Protein AF-A0A7C5ZLU4-F1 (afdb_monomer_lite)

pLDDT: mean 84.48, std 9.93, range [55.44, 94.62]

Sequence (80 aa):
MALYPFVTSMVALAFGVAVLAQYRVRRGTHQLIWGFALLVFAFAAFCEFYSEVWGWSVGLYRVYYVAAAALVAYLGLGTV

Structure (mmCIF, N/CA/C/O backbone):
data_AF-A0A7C5ZLU4-F1
#
_entry.id   AF-A0A7C5ZLU4-F1
#
loop_
_atom_site.group_PDB
_atom_site.id
_atom_site.type_symbol
_atom_site.label_atom_id
_atom_site.label_alt_id
_atom_site.label_comp_id
_atom_site.label_asym_id
_atom_site.label_entity_id
_atom_site.label_seq_id
_atom_site.pdbx_PDB_ins_code
_atom_site.Cartn_x
_atom_site.Cartn_y
_atom_site.Cartn_z
_atom_site.occupancy
_atom_site.B_iso_or_equiv
_atom_site.auth_seq_id
_atom_site.auth_comp_id
_atom_site.auth_asym_id
_atom_site.auth_atom_id
_atom_site.pdbx_PDB_model_num
ATOM 1 N N . MET A 1 1 ? 9.863 -11.787 -11.735 1.00 64.12 1 MET A N 1
ATOM 2 C CA . MET A 1 1 ? 9.179 -12.741 -10.840 1.00 64.12 1 MET A CA 1
ATOM 3 C C . MET A 1 1 ? 7.885 -12.076 -10.354 1.00 64.12 1 MET A C 1
ATOM 5 O O . MET A 1 1 ? 7.543 -12.149 -9.183 1.00 64.12 1 MET A O 1
ATOM 9 N N . ALA A 1 2 ? 7.131 -11.459 -11.279 1.00 81.38 2 ALA A N 1
ATOM 10 C CA . ALA A 1 2 ? 6.174 -10.396 -10.951 1.00 81.38 2 ALA A CA 1
ATOM 11 C C . ALA A 1 2 ? 4.835 -10.917 -10.404 1.00 81.38 2 ALA A C 1
ATOM 13 O O . ALA A 1 2 ? 3.987 -10.161 -9.940 1.00 81.38 2 ALA A O 1
ATOM 14 N N . LEU A 1 3 ? 4.645 -12.238 -10.429 1.00 88.50 3 LEU A N 1
ATOM 15 C CA . LEU A 1 3 ? 3.441 -12.883 -9.926 1.00 88.50 3 LEU A CA 1
ATOM 16 C C . LEU A 1 3 ? 3.246 -12.634 -8.422 1.00 88.50 3 LEU A C 1
ATOM 18 O O . LEU A 1 3 ? 2.121 -12.405 -7.987 1.00 88.50 3 LEU A O 1
ATOM 22 N N . TYR A 1 4 ? 4.327 -12.632 -7.637 1.00 89.69 4 TYR A N 1
ATOM 23 C CA . TYR A 1 4 ? 4.256 -12.443 -6.186 1.00 89.69 4 TYR A CA 1
ATOM 24 C C . TYR A 1 4 ? 3.752 -11.050 -5.774 1.00 89.69 4 TYR A C 1
ATOM 26 O O . TYR A 1 4 ? 2.767 -10.997 -5.028 1.00 89.69 4 TYR A O 1
ATOM 34 N N . PRO A 1 5 ? 4.333 -9.928 -6.254 1.00 88.31 5 PRO A N 1
ATOM 35 C CA . PRO A 1 5 ? 3.831 -8.596 -5.912 1.00 88.31 5 PRO A CA 1
ATOM 36 C C . PRO A 1 5 ? 2.418 -8.352 -6.457 1.00 88.31 5 PRO A C 1
ATOM 38 O O . PRO A 1 5 ? 1.595 -7.736 -5.778 1.00 88.31 5 PRO A O 1
ATOM 41 N N . PHE A 1 6 ? 2.072 -8.920 -7.618 1.00 90.94 6 PHE A N 1
ATOM 42 C CA . PHE A 1 6 ? 0.715 -8.822 -8.155 1.00 90.94 6 PHE A CA 1
ATOM 43 C C . PHE A 1 6 ? -0.321 -9.514 -7.260 1.00 90.94 6 PHE A C 1
ATOM 45 O O . PHE A 1 6 ? -1.292 -8.882 -6.837 1.00 90.94 6 PHE A O 1
ATOM 52 N N . VAL A 1 7 ? -0.100 -10.788 -6.914 1.00 93.75 7 VAL A N 1
ATOM 53 C CA . VAL A 1 7 ? -1.004 -11.544 -6.029 1.00 93.75 7 VAL A CA 1
ATOM 54 C C . VAL A 1 7 ? -1.097 -10.869 -4.662 1.00 93.75 7 VAL A C 1
ATOM 56 O O . VAL A 1 7 ? -2.195 -10.695 -4.138 1.00 93.75 7 VAL A O 1
ATOM 59 N N . THR A 1 8 ? 0.033 -10.411 -4.123 1.00 91.50 8 THR A N 1
ATOM 60 C CA . THR A 1 8 ? 0.081 -9.668 -2.857 1.00 91.50 8 THR A CA 1
ATOM 61 C C . THR A 1 8 ? -0.773 -8.400 -2.914 1.00 91.50 8 THR A C 1
ATOM 63 O O . THR A 1 8 ? -1.586 -8.175 -2.015 1.00 91.50 8 THR A O 1
ATOM 66 N N . SER A 1 9 ? -0.665 -7.608 -3.988 1.00 92.50 9 SER A N 1
ATOM 67 C CA . SER A 1 9 ? -1.473 -6.394 -4.163 1.00 92.50 9 SER A CA 1
ATOM 68 C C . SER A 1 9 ? -2.975 -6.694 -4.223 1.00 92.50 9 SER A C 1
A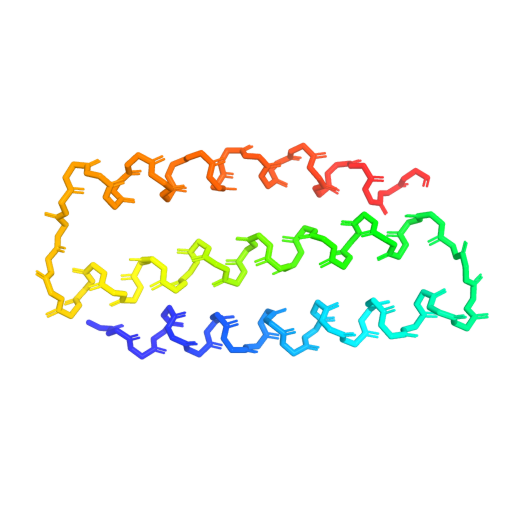TOM 70 O O . SER A 1 9 ? -3.767 -6.012 -3.575 1.00 92.50 9 SER A O 1
ATOM 72 N N . MET A 1 10 ? -3.371 -7.757 -4.932 1.00 94.62 10 MET A N 1
ATOM 73 C CA . MET A 1 10 ? -4.770 -8.165 -5.080 1.00 94.62 10 MET A CA 1
ATOM 74 C C . MET A 1 10 ? -5.363 -8.644 -3.753 1.00 94.62 10 MET A C 1
ATOM 76 O O . MET A 1 10 ? -6.472 -8.247 -3.390 1.00 94.62 10 MET A O 1
ATOM 80 N N . VAL A 1 11 ? -4.618 -9.466 -3.008 1.00 94.06 11 VAL A N 1
ATOM 81 C CA . VAL A 1 11 ? -5.040 -9.959 -1.690 1.00 94.06 11 VAL A CA 1
ATOM 82 C C . VAL A 1 11 ? -5.178 -8.794 -0.713 1.00 94.06 11 VAL A C 1
ATOM 84 O O . VAL A 1 11 ? -6.217 -8.656 -0.067 1.00 94.06 11 VAL A O 1
ATOM 87 N N . ALA A 1 12 ? -4.182 -7.912 -0.643 1.00 92.38 12 ALA A N 1
ATOM 88 C CA . ALA A 1 12 ? -4.232 -6.746 0.231 1.00 92.38 12 ALA A CA 1
ATOM 89 C C . ALA A 1 12 ? -5.391 -5.802 -0.111 1.00 92.38 12 ALA A C 1
ATOM 91 O O . ALA A 1 12 ? -6.069 -5.313 0.794 1.00 92.38 12 ALA A O 1
ATOM 92 N N . LEU A 1 13 ? -5.671 -5.600 -1.402 1.00 93.75 13 LEU A N 1
ATOM 93 C CA . LEU A 1 13 ? -6.809 -4.809 -1.859 1.00 93.75 13 LEU A CA 1
ATOM 94 C C . LEU A 1 13 ? -8.132 -5.429 -1.393 1.00 93.75 13 LEU A C 1
ATOM 96 O O . LEU A 1 13 ? -8.977 -4.724 -0.841 1.00 93.75 13 LEU A O 1
ATOM 100 N N . ALA A 1 14 ? -8.300 -6.744 -1.566 1.00 94.62 14 ALA A N 1
ATOM 101 C CA . ALA A 1 14 ? -9.505 -7.454 -1.147 1.00 94.62 14 ALA A CA 1
ATOM 102 C C . ALA A 1 14 ? -9.737 -7.339 0.368 1.00 94.62 14 ALA A C 1
ATOM 104 O O . ALA A 1 14 ? -10.841 -7.001 0.801 1.00 94.62 14 ALA A O 1
ATOM 105 N N . PHE A 1 15 ? -8.691 -7.543 1.175 1.00 92.00 15 PHE A N 1
ATOM 106 C CA . PHE A 1 15 ? -8.770 -7.380 2.628 1.00 92.00 15 PHE A CA 1
ATOM 107 C C . PHE A 1 15 ? -9.032 -5.926 3.037 1.00 92.00 15 PHE A C 1
ATOM 109 O O . PHE A 1 15 ? -9.898 -5.683 3.876 1.00 92.00 15 PHE A 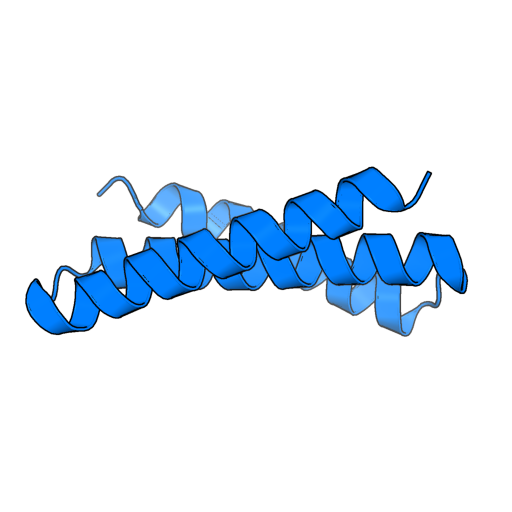O 1
ATOM 116 N N . GLY A 1 16 ? -8.352 -4.953 2.427 1.00 90.44 16 GLY A N 1
ATOM 117 C CA . GLY A 1 16 ? -8.561 -3.532 2.715 1.00 90.44 16 GLY A CA 1
ATOM 118 C C . GLY A 1 16 ? -9.998 -3.093 2.437 1.00 90.44 16 GLY A C 1
ATOM 119 O O . GLY A 1 16 ? -10.636 -2.465 3.284 1.00 90.44 16 GLY A O 1
ATOM 120 N N . VAL A 1 17 ? -10.556 -3.506 1.295 1.00 92.00 17 VAL A N 1
ATOM 121 C CA . VAL A 1 17 ? -11.964 -3.253 0.951 1.00 92.00 17 VAL A CA 1
ATOM 122 C C . VAL A 1 17 ? -12.911 -3.954 1.928 1.00 92.00 17 VAL A C 1
ATOM 124 O O . VAL A 1 17 ? -13.883 -3.336 2.363 1.00 92.00 17 VAL A O 1
ATOM 127 N N . ALA A 1 18 ? -12.632 -5.200 2.322 1.00 91.50 18 ALA A N 1
ATOM 128 C CA . ALA A 1 18 ? -13.459 -5.933 3.281 1.00 91.50 18 ALA A CA 1
ATOM 129 C C . ALA A 1 18 ? -13.489 -5.256 4.663 1.00 91.50 18 ALA A C 1
ATOM 131 O O . ALA A 1 18 ? -14.562 -5.087 5.245 1.00 91.50 18 ALA A O 1
ATOM 132 N N . VAL A 1 19 ? -12.337 -4.803 5.165 1.00 88.50 19 VAL A N 1
ATOM 133 C CA . VAL A 1 19 ? -12.238 -4.094 6.450 1.00 88.50 19 VAL A CA 1
ATOM 134 C C . VAL A 1 19 ? -12.940 -2.730 6.379 1.00 88.50 19 VAL A C 1
ATOM 136 O O . VAL A 1 19 ? -13.689 -2.372 7.291 1.00 88.50 19 VAL A O 1
ATOM 139 N N . LEU A 1 20 ? -12.799 -1.989 5.275 1.00 86.75 20 LEU A N 1
ATOM 140 C CA . LEU A 1 20 ? -13.534 -0.731 5.070 1.00 86.75 20 LEU A CA 1
ATOM 141 C C . LEU A 1 20 ? -15.048 -0.945 4.926 1.00 86.75 20 LEU A C 1
ATOM 143 O O . LEU A 1 20 ? -15.843 -0.120 5.384 1.00 86.75 20 LEU A O 1
ATOM 147 N N . ALA A 1 21 ? -15.475 -2.053 4.322 1.00 88.06 21 ALA A N 1
ATOM 148 C CA . ALA A 1 21 ? -16.882 -2.436 4.290 1.00 88.06 21 ALA A CA 1
ATOM 149 C C . ALA A 1 21 ? -17.392 -2.772 5.700 1.00 88.06 21 ALA A C 1
ATOM 151 O O . ALA A 1 21 ? -18.482 -2.340 6.078 1.00 88.06 21 ALA A O 1
ATOM 152 N N . GLN A 1 22 ? -16.584 -3.454 6.515 1.00 86.19 22 GLN A N 1
ATOM 153 C CA . GLN A 1 22 ? -16.906 -3.739 7.912 1.00 86.19 22 GLN A CA 1
ATOM 154 C C . GLN A 1 22 ? -17.029 -2.456 8.750 1.00 86.19 22 GLN A C 1
ATOM 156 O O . GLN A 1 22 ? -17.939 -2.351 9.581 1.00 86.19 22 GLN A O 1
ATOM 161 N N . TYR A 1 23 ? -16.186 -1.454 8.478 1.00 86.19 23 TYR A N 1
ATOM 162 C CA . TYR A 1 23 ? -16.266 -0.138 9.114 1.00 86.19 23 TYR A CA 1
ATOM 163 C C . TYR A 1 23 ? -17.624 0.541 8.904 1.00 86.19 23 TYR A C 1
ATOM 165 O O . TYR A 1 23 ? -18.145 1.165 9.828 1.00 86.19 23 TYR A O 1
ATOM 173 N N . ARG A 1 24 ? -18.257 0.384 7.733 1.00 77.94 24 ARG A N 1
ATOM 174 C CA . ARG A 1 24 ? -19.592 0.963 7.485 1.00 77.94 24 ARG A CA 1
ATOM 175 C C . ARG A 1 24 ? -20.655 0.447 8.460 1.00 77.94 24 ARG A C 1
ATOM 177 O O . ARG A 1 24 ? -21.582 1.191 8.769 1.00 77.94 24 ARG A O 1
ATOM 184 N N . VAL A 1 25 ? -20.500 -0.784 8.951 1.00 84.31 25 VAL A N 1
ATOM 185 C CA . VAL A 1 25 ? -21.453 -1.441 9.859 1.00 84.31 25 VAL A CA 1
ATOM 186 C C . VAL A 1 25 ? -21.086 -1.212 11.325 1.00 84.31 25 VAL A C 1
ATOM 188 O O . VAL A 1 25 ? -21.952 -0.866 12.120 1.00 84.31 25 VAL A O 1
ATOM 191 N N . ARG A 1 26 ? -19.813 -1.400 11.698 1.00 81.25 26 ARG A N 1
ATOM 192 C CA . ARG A 1 26 ? -19.375 -1.374 13.109 1.00 81.25 26 ARG A CA 1
ATOM 193 C C . ARG A 1 26 ? -18.780 -0.038 13.563 1.00 81.25 26 ARG A C 1
ATOM 195 O O . ARG A 1 26 ? -18.650 0.172 14.763 1.00 81.25 26 ARG A O 1
ATOM 202 N N . ARG A 1 27 ? -18.433 0.857 12.627 1.00 79.56 27 ARG A N 1
ATOM 203 C CA . ARG A 1 27 ? -17.920 2.226 12.854 1.00 79.56 27 ARG A CA 1
ATOM 204 C C . ARG A 1 27 ? -16.693 2.329 13.776 1.00 79.56 27 ARG A C 1
ATOM 206 O O . ARG A 1 27 ? -16.417 3.403 14.301 1.00 79.56 27 ARG A O 1
ATOM 213 N N . GLY A 1 28 ? -15.919 1.257 13.943 1.00 80.31 28 GLY A N 1
ATOM 214 C CA . GLY A 1 28 ? -14.723 1.273 14.788 1.00 80.31 28 GLY A CA 1
ATOM 215 C C . GLY A 1 28 ? -13.553 2.002 14.123 1.00 80.31 28 GLY A C 1
ATOM 216 O O . GLY A 1 28 ? -13.143 1.623 13.030 1.00 80.31 28 GLY A O 1
ATOM 217 N N . THR A 1 29 ? -12.972 3.007 14.783 1.00 78.75 29 THR A N 1
ATOM 218 C CA . THR A 1 29 ? -11.828 3.785 14.260 1.00 78.75 29 THR A CA 1
ATOM 219 C C . THR A 1 29 ? -10.641 2.899 13.856 1.00 78.75 29 THR A C 1
ATOM 221 O O . THR A 1 29 ? -10.020 3.147 12.825 1.00 78.75 29 THR A O 1
ATOM 224 N N . HIS A 1 30 ? -10.396 1.801 14.582 1.00 80.19 30 HIS A N 1
ATOM 225 C CA . HIS A 1 30 ? -9.366 0.812 14.237 1.00 80.19 30 HIS A CA 1
ATOM 226 C C . HIS A 1 30 ? -9.569 0.196 12.842 1.00 80.19 30 HIS A C 1
ATOM 228 O O . HIS A 1 30 ? -8.604 -0.031 12.120 1.00 80.19 30 HIS A O 1
ATOM 234 N N . GLN A 1 31 ? -10.819 -0.035 12.421 1.00 79.69 31 GLN A N 1
ATOM 235 C CA . GLN A 1 31 ? -11.133 -0.630 11.116 1.00 79.69 31 GLN A CA 1
ATOM 236 C C . GLN A 1 31 ? -10.834 0.350 9.982 1.00 79.69 31 GLN A C 1
ATOM 238 O O . GLN A 1 31 ? -10.368 -0.054 8.923 1.00 79.69 31 GLN A O 1
ATOM 243 N N . LEU A 1 32 ? -11.052 1.648 10.204 1.00 82.06 32 LEU A N 1
ATOM 244 C CA . LEU A 1 32 ? -10.670 2.678 9.238 1.00 82.06 32 LEU A CA 1
ATOM 245 C C . LEU A 1 32 ? -9.157 2.701 9.021 1.00 82.06 32 LEU A C 1
ATOM 247 O O . LEU A 1 32 ? -8.704 2.713 7.879 1.00 82.06 32 LEU A O 1
ATOM 251 N N . ILE A 1 33 ? -8.395 2.679 10.117 1.00 84.75 33 ILE A N 1
ATOM 252 C CA . ILE A 1 33 ? -6.929 2.735 10.088 1.00 84.75 33 ILE A CA 1
ATOM 253 C C . ILE A 1 33 ? -6.370 1.488 9.398 1.00 84.75 33 ILE A C 1
ATOM 255 O O . ILE A 1 33 ? -5.593 1.615 8.454 1.00 84.75 33 ILE A O 1
ATOM 259 N N . TRP A 1 34 ? -6.825 0.295 9.792 1.00 83.69 34 TRP A N 1
ATOM 260 C CA . TRP A 1 34 ? -6.420 -0.965 9.162 1.00 83.69 34 TRP A CA 1
ATOM 261 C C . TRP A 1 34 ? -6.812 -1.046 7.688 1.00 83.69 34 TRP A C 1
ATOM 263 O O . TRP A 1 34 ? -6.000 -1.433 6.849 1.00 83.69 34 TRP A O 1
ATOM 273 N N . GLY A 1 35 ? -8.045 -0.659 7.359 1.00 86.69 35 GLY A N 1
ATOM 274 C CA . GLY A 1 35 ? -8.530 -0.647 5.986 1.00 86.69 35 GLY A CA 1
ATOM 275 C C . GLY A 1 35 ? -7.699 0.276 5.097 1.00 86.69 35 GLY A C 1
ATOM 276 O O . GLY A 1 35 ? -7.273 -0.128 4.019 1.00 86.69 35 GLY A O 1
ATOM 277 N N . PHE A 1 36 ? -7.400 1.487 5.575 1.00 86.88 36 PHE A N 1
ATOM 278 C CA . PHE A 1 36 ? -6.540 2.428 4.860 1.00 86.88 36 PHE A CA 1
ATOM 279 C C . PHE A 1 36 ? -5.105 1.904 4.711 1.00 86.88 36 PHE A C 1
ATOM 281 O O . PHE A 1 36 ? -4.560 1.944 3.609 1.00 86.88 36 PHE A O 1
ATOM 288 N N . ALA A 1 37 ? -4.517 1.348 5.776 1.00 87.88 37 ALA A N 1
ATOM 289 C CA . ALA A 1 37 ? -3.176 0.759 5.743 1.00 87.88 37 ALA A CA 1
ATOM 290 C C . ALA A 1 37 ? -3.055 -0.332 4.666 1.00 87.88 37 ALA A C 1
ATOM 292 O O . ALA A 1 37 ? -2.106 -0.338 3.881 1.00 87.88 37 ALA A O 1
ATOM 293 N N . LEU A 1 38 ? -4.051 -1.220 4.591 1.00 89.44 38 LEU A N 1
ATOM 294 C CA . LEU A 1 38 ? -4.106 -2.303 3.609 1.00 89.44 38 LEU A CA 1
ATOM 295 C C . LEU A 1 38 ? -4.244 -1.787 2.171 1.00 89.44 38 LEU A C 1
ATOM 297 O O . LEU A 1 38 ? -3.645 -2.361 1.263 1.00 89.44 38 LEU A O 1
ATOM 301 N N . LEU A 1 39 ? -4.974 -0.689 1.948 1.00 90.38 39 LEU A N 1
ATOM 302 C CA . LEU A 1 39 ? -5.055 -0.062 0.625 1.00 90.38 39 LEU A CA 1
ATOM 303 C C . LEU A 1 39 ? -3.722 0.561 0.197 1.00 90.38 39 LEU A C 1
ATOM 305 O O . LEU A 1 39 ? -3.311 0.395 -0.952 1.00 90.38 39 LEU A O 1
ATOM 309 N N . VAL A 1 40 ? -3.028 1.246 1.111 1.00 90.12 40 VAL A N 1
ATOM 310 C CA . VAL A 1 40 ? -1.690 1.794 0.832 1.00 90.12 40 VAL A CA 1
ATOM 311 C C . VAL A 1 40 ? -0.701 0.660 0.541 1.00 90.12 40 VAL A C 1
ATOM 313 O O . VAL A 1 40 ? 0.110 0.776 -0.377 1.00 90.12 40 VAL A O 1
ATOM 316 N N . PHE A 1 41 ? -0.815 -0.467 1.250 1.00 89.94 41 PHE A N 1
ATOM 317 C CA . PHE A 1 41 ? 0.002 -1.656 0.999 1.00 89.94 41 PHE A CA 1
ATOM 318 C C . PHE A 1 41 ? -0.270 -2.270 -0.371 1.00 89.94 41 PHE A C 1
ATOM 320 O O . PHE A 1 41 ? 0.669 -2.547 -1.116 1.00 89.94 41 PHE A O 1
ATOM 327 N N . ALA A 1 42 ? -1.544 -2.422 -0.735 1.00 91.94 42 ALA A N 1
ATOM 328 C CA . ALA A 1 42 ? -1.932 -2.899 -2.055 1.00 91.94 42 ALA A CA 1
ATOM 329 C C . ALA A 1 42 ? -1.334 -2.023 -3.166 1.00 91.94 42 ALA A C 1
ATOM 331 O O . ALA A 1 42 ? -0.805 -2.540 -4.149 1.00 91.94 42 ALA A O 1
ATOM 332 N N . PHE A 1 43 ? -1.359 -0.702 -2.983 1.00 91.75 43 PHE A N 1
ATOM 333 C CA . PHE A 1 43 ? -0.780 0.241 -3.932 1.00 91.75 43 PHE A CA 1
ATOM 334 C C . PHE A 1 43 ? 0.749 0.123 -4.030 1.00 91.75 43 PHE A C 1
ATOM 336 O O . PHE A 1 43 ? 1.282 0.072 -5.137 1.00 91.75 43 PHE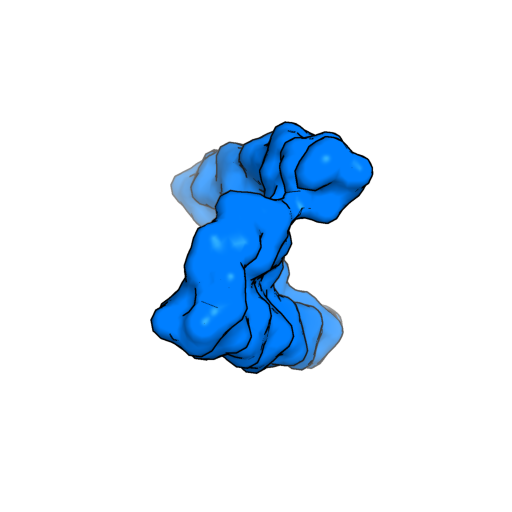 A O 1
ATOM 343 N N . ALA A 1 44 ? 1.458 0.009 -2.903 1.00 90.25 44 ALA A N 1
ATOM 344 C CA . ALA A 1 44 ? 2.909 -0.180 -2.899 1.00 90.25 44 ALA A CA 1
ATOM 345 C C . ALA A 1 44 ? 3.324 -1.484 -3.609 1.00 90.25 44 ALA A C 1
ATOM 347 O O . ALA A 1 44 ? 4.183 -1.454 -4.491 1.00 90.25 44 ALA A O 1
ATOM 348 N N . ALA A 1 45 ? 2.660 -2.604 -3.301 1.00 90.56 45 ALA A N 1
ATOM 349 C CA . ALA A 1 45 ? 2.904 -3.887 -3.965 1.00 90.56 45 ALA A CA 1
ATOM 350 C C . ALA A 1 45 ? 2.575 -3.836 -5.470 1.00 90.56 45 ALA A C 1
ATOM 352 O O . ALA A 1 45 ? 3.261 -4.449 -6.287 1.00 90.56 45 ALA A O 1
ATOM 353 N N . PHE A 1 46 ? 1.563 -3.060 -5.873 1.00 91.69 46 PHE A N 1
ATOM 354 C CA . PHE A 1 46 ? 1.272 -2.840 -7.289 1.00 91.69 46 PHE A CA 1
ATOM 355 C C . PHE A 1 46 ? 2.368 -2.023 -7.991 1.00 91.69 46 PHE A C 1
ATOM 357 O O . PHE A 1 46 ? 2.725 -2.337 -9.126 1.00 91.69 46 PHE A O 1
ATOM 364 N N . CYS A 1 47 ? 2.944 -1.007 -7.337 1.00 91.44 47 CYS A N 1
ATOM 365 C CA . CYS A 1 47 ? 4.092 -0.274 -7.879 1.00 91.44 47 CYS A CA 1
ATOM 366 C C . CYS A 1 47 ? 5.314 -1.181 -8.086 1.00 91.44 47 CYS A C 1
ATOM 368 O O . CYS A 1 47 ? 6.023 -1.011 -9.076 1.00 91.44 47 CYS A O 1
ATOM 370 N N . GLU A 1 48 ? 5.541 -2.141 -7.189 1.00 89.19 48 GLU A N 1
ATOM 371 C CA . GLU A 1 48 ? 6.593 -3.154 -7.326 1.00 89.19 48 GLU A CA 1
ATOM 372 C C . GLU A 1 48 ? 6.310 -4.126 -8.482 1.00 89.19 48 GLU A C 1
ATOM 374 O O . GLU A 1 48 ? 7.179 -4.381 -9.311 1.00 89.19 48 GLU A O 1
ATOM 379 N N . PHE A 1 49 ? 5.071 -4.605 -8.623 1.00 92.69 49 PHE A N 1
ATOM 380 C CA . PHE A 1 49 ? 4.673 -5.381 -9.802 1.00 92.69 49 PHE A CA 1
ATOM 381 C C . PHE A 1 49 ? 4.926 -4.600 -11.100 1.00 92.69 49 PHE A C 1
ATOM 383 O O . PHE A 1 49 ? 5.508 -5.122 -12.050 1.00 92.69 49 PHE A O 1
ATOM 390 N N . TYR A 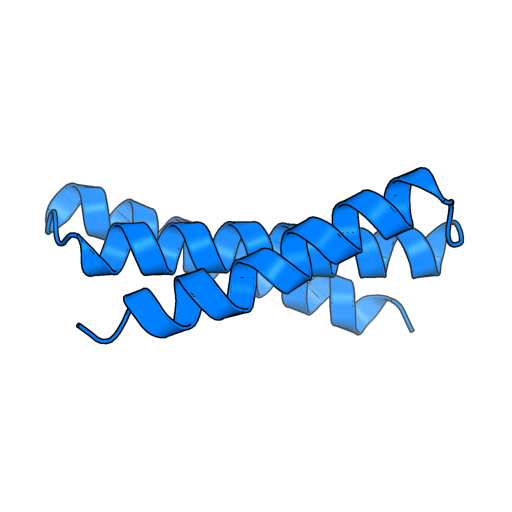1 50 ? 4.507 -3.335 -11.133 1.00 91.56 50 TYR A N 1
ATOM 391 C CA . TYR A 1 50 ? 4.673 -2.476 -12.297 1.00 91.56 50 TYR A CA 1
ATOM 392 C C . TYR A 1 50 ? 6.157 -2.255 -12.625 1.00 91.56 50 TYR A C 1
ATOM 394 O O . TYR A 1 50 ? 6.551 -2.303 -13.791 1.00 91.56 50 TYR A O 1
ATOM 402 N N . SER A 1 51 ? 7.003 -2.051 -11.615 1.00 91.38 51 SER A N 1
ATOM 403 C CA . SER A 1 51 ? 8.439 -1.874 -11.832 1.00 91.38 51 SER A CA 1
ATOM 404 C C . SER A 1 51 ? 9.129 -3.153 -12.304 1.00 91.38 51 SER A C 1
ATOM 406 O O . SER A 1 51 ? 10.077 -3.068 -13.080 1.00 91.38 51 SER A O 1
ATOM 408 N N . GLU A 1 52 ? 8.650 -4.334 -11.912 1.00 89.25 52 GLU A N 1
ATOM 409 C CA . GLU A 1 52 ? 9.165 -5.600 -12.441 1.00 89.25 52 GLU A CA 1
ATOM 410 C C . GLU A 1 52 ? 8.821 -5.816 -13.921 1.00 89.25 52 GLU A C 1
ATOM 412 O O . GLU A 1 52 ? 9.597 -6.446 -14.640 1.00 89.25 52 GLU A O 1
ATOM 417 N N . VAL A 1 53 ? 7.671 -5.316 -14.382 1.00 91.56 53 VAL A N 1
ATOM 418 C CA . VAL A 1 53 ? 7.218 -5.492 -15.773 1.00 91.56 53 VAL A CA 1
ATOM 419 C C . VAL A 1 53 ? 7.818 -4.438 -16.707 1.00 91.56 53 VAL A C 1
ATOM 421 O O . VAL A 1 53 ? 8.242 -4.773 -17.812 1.00 91.56 53 VAL A O 1
ATOM 424 N N . TRP A 1 54 ? 7.867 -3.173 -16.280 1.00 91.69 54 TRP A N 1
ATOM 425 C CA . TRP A 1 54 ? 8.274 -2.040 -17.127 1.00 91.69 54 TRP A CA 1
ATOM 426 C C . TRP A 1 54 ? 9.591 -1.373 -16.708 1.00 91.69 54 TRP A C 1
ATOM 428 O O . TRP A 1 54 ? 10.055 -0.453 -17.382 1.00 91.69 54 TRP A O 1
ATOM 438 N N . GLY A 1 55 ? 10.214 -1.836 -15.626 1.00 89.38 55 GLY A N 1
ATOM 439 C CA . GLY A 1 55 ? 11.416 -1.239 -15.053 1.00 89.38 55 GLY A CA 1
ATOM 440 C C . GLY A 1 55 ? 11.117 -0.107 -14.066 1.00 89.38 55 GLY A C 1
ATOM 441 O O . GLY A 1 55 ? 10.039 0.493 -14.037 1.00 89.38 55 GLY A O 1
ATOM 442 N N . TRP A 1 56 ? 12.107 0.210 -13.231 1.00 90.62 56 TRP A N 1
ATOM 443 C CA . TRP A 1 56 ? 12.013 1.318 -12.285 1.00 90.62 56 TRP A CA 1
ATOM 444 C C . TRP A 1 56 ? 12.194 2.669 -12.979 1.00 90.62 56 TRP A C 1
ATOM 446 O O . TRP A 1 56 ? 13.134 2.879 -13.742 1.00 90.62 56 TRP A O 1
ATOM 456 N N . SER A 1 57 ? 11.338 3.627 -12.625 1.00 90.81 57 SER A N 1
ATOM 457 C CA . SER A 1 57 ? 11.547 5.048 -12.909 1.00 90.81 57 SER A CA 1
ATOM 458 C C . SER A 1 57 ? 11.697 5.828 -11.605 1.00 90.81 57 SER A C 1
ATOM 460 O O . SER A 1 57 ? 11.182 5.422 -10.562 1.00 90.81 57 SER A O 1
ATOM 462 N N . VAL A 1 58 ? 12.369 6.983 -11.652 1.00 90.50 58 VAL A N 1
ATOM 463 C CA . VAL A 1 58 ? 12.559 7.844 -10.468 1.00 90.50 58 VAL A CA 1
ATOM 464 C C . VAL A 1 58 ? 11.215 8.259 -9.857 1.00 90.50 58 VAL A C 1
ATOM 466 O O . VAL A 1 58 ? 11.078 8.299 -8.636 1.00 90.50 58 VAL A O 1
ATOM 469 N N . GLY A 1 59 ? 10.210 8.536 -10.694 1.00 90.31 59 GLY A N 1
ATOM 470 C CA . GLY A 1 59 ? 8.859 8.869 -10.238 1.00 90.31 59 GLY A CA 1
ATOM 471 C C . GLY A 1 59 ? 8.192 7.704 -9.508 1.00 90.31 59 GLY A C 1
ATOM 472 O O . GLY A 1 59 ? 7.724 7.876 -8.384 1.00 90.31 59 GLY A O 1
ATOM 473 N N . LEU A 1 60 ? 8.220 6.510 -10.106 1.00 89.38 60 LEU A N 1
ATOM 474 C CA . LEU A 1 60 ? 7.643 5.300 -9.515 1.00 89.38 60 LEU A CA 1
ATOM 475 C C . LEU A 1 60 ? 8.317 4.938 -8.188 1.00 89.38 60 LEU A C 1
ATOM 477 O O . LEU A 1 60 ? 7.635 4.631 -7.214 1.00 89.38 60 LEU A O 1
ATOM 481 N N . TYR A 1 61 ? 9.645 5.046 -8.128 1.00 87.94 61 TYR A N 1
ATOM 482 C CA . TYR A 1 61 ? 10.405 4.778 -6.912 1.00 87.94 61 TYR A CA 1
ATOM 483 C C . TYR A 1 61 ? 10.030 5.739 -5.779 1.00 87.94 61 TYR A C 1
ATOM 485 O O . TYR A 1 61 ? 9.799 5.300 -4.658 1.00 87.94 61 TYR A O 1
ATOM 493 N N . ARG A 1 62 ? 9.900 7.043 -6.059 1.00 90.69 62 ARG A N 1
ATOM 494 C CA . ARG A 1 62 ? 9.468 8.031 -5.052 1.00 90.69 62 ARG A CA 1
ATOM 495 C C . ARG A 1 62 ? 8.082 7.714 -4.498 1.00 90.69 62 ARG A C 1
ATOM 497 O O . ARG A 1 62 ? 7.887 7.776 -3.288 1.00 90.69 62 ARG A O 1
ATOM 504 N N . VAL A 1 63 ? 7.141 7.363 -5.374 1.00 88.50 63 VAL A N 1
ATOM 505 C CA . VAL A 1 63 ? 5.768 7.010 -4.987 1.00 88.50 63 VAL A CA 1
ATOM 506 C C . VAL A 1 63 ? 5.753 5.747 -4.123 1.00 88.50 63 VAL A C 1
ATOM 508 O O . VAL A 1 63 ? 5.168 5.761 -3.041 1.00 88.50 63 VAL A O 1
ATOM 511 N N . TYR A 1 64 ? 6.455 4.696 -4.555 1.00 88.88 64 TYR A N 1
ATOM 512 C CA . TYR A 1 64 ? 6.616 3.459 -3.791 1.00 88.88 64 TYR A CA 1
ATOM 513 C C . TYR A 1 64 ? 7.218 3.724 -2.405 1.00 88.88 64 TYR A C 1
ATOM 515 O O . TYR A 1 64 ? 6.688 3.258 -1.399 1.00 88.88 64 TYR A O 1
ATOM 523 N N . T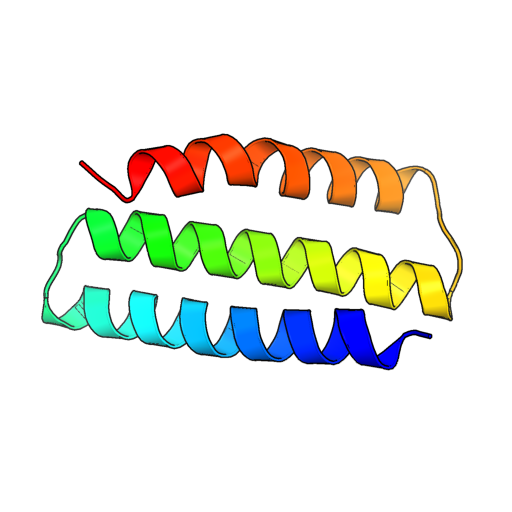YR A 1 65 ? 8.284 4.525 -2.336 1.00 86.06 65 TYR A N 1
ATOM 524 C CA . TYR A 1 65 ? 9.000 4.793 -1.091 1.00 86.06 65 TYR A CA 1
ATOM 525 C C . TYR A 1 65 ? 8.136 5.545 -0.072 1.00 86.06 65 TYR A C 1
ATOM 527 O O . TYR A 1 65 ? 8.138 5.212 1.111 1.00 86.06 65 TYR A O 1
ATOM 535 N N . VAL A 1 66 ? 7.361 6.536 -0.524 1.00 86.94 66 VAL A N 1
ATOM 536 C CA . VAL A 1 66 ? 6.430 7.274 0.345 1.00 86.94 66 VAL A CA 1
ATOM 537 C C . VAL A 1 66 ? 5.299 6.365 0.831 1.00 86.94 66 VAL A C 1
ATOM 539 O O . VAL A 1 66 ? 4.976 6.385 2.019 1.00 86.94 66 VAL A O 1
ATOM 542 N N . ALA A 1 67 ? 4.730 5.539 -0.053 1.00 84.50 67 ALA A N 1
ATOM 543 C CA . ALA A 1 67 ? 3.679 4.592 0.314 1.00 84.50 67 ALA A CA 1
ATOM 544 C C . ALA A 1 67 ? 4.176 3.553 1.338 1.00 84.50 67 ALA A C 1
ATOM 546 O O . ALA A 1 67 ? 3.517 3.316 2.351 1.00 84.50 67 ALA A O 1
ATOM 547 N N . ALA A 1 68 ? 5.367 2.991 1.120 1.00 78.56 68 ALA A N 1
ATOM 548 C CA . ALA A 1 68 ? 5.983 2.019 2.019 1.00 78.56 68 ALA A CA 1
ATOM 549 C C . ALA A 1 68 ? 6.368 2.632 3.378 1.00 78.56 68 ALA A C 1
ATOM 551 O O . ALA A 1 68 ? 6.147 2.014 4.418 1.00 78.56 68 ALA A O 1
ATOM 552 N N . ALA A 1 69 ? 6.892 3.863 3.397 1.00 75.56 69 ALA A N 1
ATOM 553 C CA . ALA A 1 69 ? 7.257 4.548 4.638 1.00 75.56 69 ALA A CA 1
ATOM 554 C C . ALA A 1 69 ? 6.032 4.886 5.504 1.00 75.56 69 ALA A C 1
ATOM 556 O O . ALA A 1 69 ? 6.071 4.735 6.726 1.00 75.56 69 ALA A O 1
ATOM 557 N N . ALA A 1 70 ? 4.926 5.304 4.881 1.00 74.81 70 ALA A N 1
ATOM 558 C CA . ALA A 1 70 ? 3.689 5.622 5.592 1.00 74.81 70 ALA A CA 1
ATOM 559 C C . ALA A 1 70 ? 3.068 4.388 6.276 1.00 74.81 70 ALA A C 1
ATOM 561 O O . ALA A 1 70 ? 2.410 4.503 7.310 1.00 74.81 70 ALA A O 1
ATOM 562 N N . LEU A 1 71 ? 3.316 3.196 5.731 1.00 73.69 71 LEU A N 1
ATOM 563 C CA . LEU A 1 71 ? 2.749 1.933 6.199 1.00 73.69 71 LEU A CA 1
ATOM 564 C C . LEU A 1 71 ? 3.111 1.588 7.647 1.00 73.69 71 LEU A C 1
ATOM 566 O O . LEU A 1 71 ? 2.271 1.074 8.386 1.00 73.69 71 LEU A O 1
ATOM 570 N N . VAL A 1 72 ? 4.337 1.915 8.064 1.00 66.44 72 VAL A N 1
ATOM 571 C CA . VAL A 1 72 ? 4.837 1.660 9.425 1.00 66.44 72 VAL A CA 1
ATOM 572 C C . VAL A 1 72 ? 4.028 2.443 10.461 1.00 66.44 72 VAL A C 1
ATOM 574 O O . VAL A 1 72 ? 3.676 1.907 11.511 1.00 66.44 72 VAL A O 1
ATOM 577 N N . ALA A 1 73 ? 3.673 3.691 10.145 1.00 62.81 73 ALA A N 1
ATOM 578 C CA . ALA A 1 73 ? 2.869 4.530 11.027 1.00 62.81 73 ALA A CA 1
ATOM 579 C C . ALA A 1 73 ? 1.424 4.017 11.142 1.00 62.81 73 ALA A C 1
ATOM 581 O O . ALA A 1 73 ? 0.866 3.981 12.238 1.00 62.81 73 ALA A O 1
ATOM 582 N N . TYR A 1 74 ? 0.822 3.575 10.032 1.00 62.75 74 TYR A N 1
ATOM 583 C CA . TYR A 1 74 ? -0.558 3.087 10.042 1.00 62.75 74 TYR A CA 1
ATOM 584 C C . TYR A 1 74 ? -0.716 1.720 10.719 1.00 62.75 74 TYR A C 1
ATOM 586 O O . TYR A 1 74 ? -1.686 1.526 11.451 1.00 62.75 74 TYR A O 1
ATOM 594 N N . LEU A 1 75 ? 0.233 0.794 10.536 1.00 63.09 75 LEU A N 1
ATOM 595 C CA . LEU A 1 75 ? 0.197 -0.509 11.214 1.00 63.09 75 LEU A CA 1
ATOM 596 C C . LEU A 1 75 ? 0.337 -0.372 12.739 1.00 63.09 75 LEU A C 1
ATOM 598 O O . LEU A 1 75 ? -0.343 -1.087 13.471 1.00 63.09 75 LEU A O 1
ATOM 602 N N . GLY A 1 76 ? 1.146 0.578 13.224 1.00 60.47 76 GLY A N 1
ATOM 603 C CA . GLY A 1 76 ? 1.288 0.854 14.661 1.00 60.47 76 GLY A CA 1
ATOM 604 C C . GLY A 1 76 ? 0.066 1.525 15.307 1.00 60.47 76 GLY A C 1
ATOM 605 O O . GLY A 1 76 ? -0.153 1.382 16.506 1.00 60.47 76 GLY A O 1
ATOM 606 N N . LEU A 1 77 ? -0.761 2.228 14.525 1.00 61.53 77 LEU A N 1
ATOM 607 C CA . LEU A 1 77 ? -2.003 2.858 14.997 1.00 61.53 77 LEU A CA 1
ATOM 608 C C . LEU A 1 77 ? -3.197 1.892 15.044 1.00 61.53 77 LEU A C 1
ATOM 610 O O . LEU A 1 77 ? -4.224 2.212 15.636 1.00 61.53 77 LEU A O 1
ATOM 614 N N . GLY A 1 78 ? -3.094 0.721 14.415 1.00 58.28 78 GLY A N 1
ATOM 615 C CA . GLY A 1 78 ? -4.169 -0.271 14.366 1.00 58.28 78 GLY A CA 1
ATOM 616 C C . GLY A 1 78 ? -4.329 -1.119 15.636 1.00 58.28 78 GLY A C 1
ATOM 617 O O . GLY A 1 78 ? -5.240 -1.946 15.687 1.00 58.28 78 GLY A O 1
ATOM 618 N N . THR A 1 79 ? -3.444 -0.958 16.624 1.00 59.88 79 THR A N 1
ATOM 619 C CA . THR A 1 79 ? -3.390 -1.762 17.860 1.00 59.88 79 THR A CA 1
ATOM 620 C C . THR A 1 79 ? -3.889 -1.045 19.119 1.00 59.88 79 THR A C 1
ATOM 622 O O . THR A 1 79 ? -3.880 -1.665 20.180 1.00 59.88 79 THR A O 1
ATOM 625 N N . VAL A 1 80 ? -4.287 0.231 19.025 1.00 55.44 80 VAL A N 1
ATOM 626 C CA . VAL A 1 80 ? -4.776 1.038 20.165 1.00 55.44 80 VA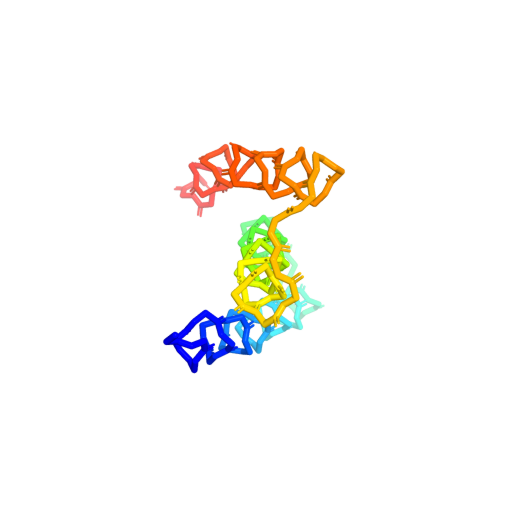L A CA 1
ATOM 627 C C . VAL A 1 80 ? -6.295 1.073 20.278 1.00 55.44 80 VAL A C 1
ATOM 629 O O . VAL A 1 80 ? -6.982 1.051 19.230 1.00 55.44 80 VAL A O 1
#

Foldseek 3Di:
DLVVLQVLLVVLLVVLVVLVVVCVPPVDPLSVLSSVLSNLSSVLSVLVSVCVVPNDDPVSVVSSVVSVVVSVVSVVVNPD

Secondary structure (DSSP, 8-state):
-THHHHHHHHHHHHHHHHHHHHHHHH--HHHHHHHHHHHHHHHHHHHHHHHHHH---HHHHHHHHHHHHHHHHHHHHTT-

Radius of gyration: 13.56 Å; chains: 1; bounding box: 34×22×37 Å